Protein AF-A0A816G9F9-F1 (afdb_monomer_lite)

InterPro domains:
  IPR016030 Cobalamin adenosyltransferase-like [PF01923] (39-175)
  IPR029499 Corrinoid adenosyltransferase, PduO-type [PTHR12213] (18-174)
  IPR029499 Corrinoid adenosyltransferase, PduO-type [TIGR00636] (40-172)
  IPR036451 Cobalamin adenosyltransferase-like superfamily [G3DSA:1.20.1200.10] (52-176)
  IPR036451 Cobalamin adenosyltransferase-like superfamily [SSF89028] (38-174)

Secondary structure (DSSP, 8-state):
-------B-----SS-----B--------------PPPS--STTTTSEEEPTT-TT-EEETTSHHHHHHHHHHHHHHHHHHHHHT---HHHHHHHHHHHHHHHHHHHHHHHGGG-TT-----HHHHHHHHHHHHHHHHTSPP--SPPPS--S-HHHHHHHHHHHHHHHHHHHHTT-

Radius of gyration: 18.96 Å; chains: 1; bounding box: 42×52×51 Å

Structure (mmCIF, N/CA/C/O backbone):
data_AF-A0A816G9F9-F1
#
_entry.id   AF-A0A816G9F9-F1
#
loop_
_atom_site.group_PDB
_atom_site.id
_atom_site.type_symbol
_atom_site.label_atom_id
_atom_site.label_alt_id
_atom_site.label_comp_id
_atom_site.label_asym_id
_atom_site.label_entity_id
_atom_site.label_seq_id
_atom_site.pdbx_PDB_ins_code
_atom_site.Cartn_x
_atom_site.Cartn_y
_atom_site.Cartn_z
_atom_site.occupancy
_atom_site.B_iso_or_equiv
_atom_site.auth_seq_id
_atom_site.auth_comp_id
_atom_site.auth_asym_id
_atom_site.auth_atom_id
_atom_site.pdbx_PDB_model_num
ATOM 1 N N . MET A 1 1 ? -15.654 19.637 -10.554 1.00 33.38 1 MET A N 1
ATOM 2 C CA . MET A 1 1 ? -14.989 18.461 -9.956 1.00 33.38 1 MET A CA 1
ATOM 3 C C . MET A 1 1 ? -13.553 18.856 -9.671 1.00 33.38 1 MET A C 1
ATOM 5 O O . MET A 1 1 ? -12.765 18.934 -10.602 1.00 33.38 1 MET A O 1
ATOM 9 N N . ALA A 1 2 ? -13.258 19.258 -8.434 1.00 24.33 2 ALA A N 1
ATOM 10 C CA . ALA A 1 2 ? -11.899 19.610 -8.038 1.00 24.33 2 ALA A CA 1
ATOM 11 C C . ALA A 1 2 ? -11.094 18.313 -7.896 1.00 24.33 2 ALA A C 1
ATOM 13 O O . ALA A 1 2 ? -11.423 17.471 -7.064 1.00 24.33 2 ALA A O 1
ATOM 14 N N . SER A 1 3 ? -10.088 18.130 -8.746 1.00 25.19 3 SER A N 1
ATOM 15 C CA . SER A 1 3 ? -9.114 17.056 -8.591 1.00 25.19 3 SER A CA 1
ATOM 16 C C . SER A 1 3 ? -8.203 17.421 -7.422 1.00 25.19 3 SER A C 1
ATOM 18 O O . SER A 1 3 ? -7.325 18.269 -7.562 1.00 25.19 3 SER A O 1
ATOM 20 N N . PHE A 1 4 ? -8.431 16.818 -6.259 1.00 27.03 4 PHE A N 1
ATOM 21 C CA . PHE A 1 4 ? -7.494 16.886 -5.143 1.00 27.03 4 PHE A CA 1
ATOM 22 C C . PHE A 1 4 ? -6.334 15.934 -5.448 1.00 27.03 4 PHE A C 1
ATOM 24 O O . PHE A 1 4 ? -6.424 14.734 -5.211 1.00 27.03 4 PHE A O 1
ATOM 31 N N . GLN A 1 5 ? -5.262 16.453 -6.047 1.00 33.09 5 GLN A N 1
ATOM 32 C CA . GL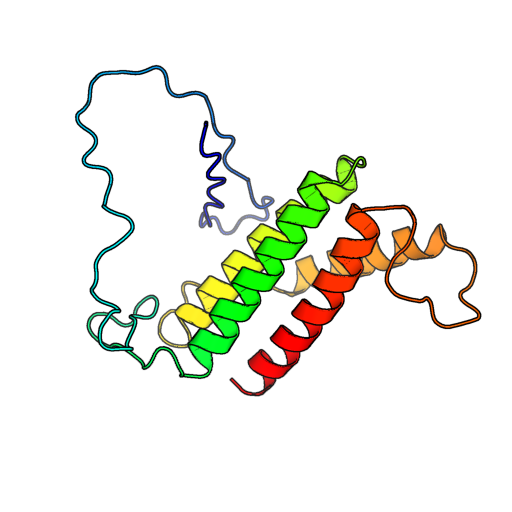N A 1 5 ? -3.979 15.756 -6.070 1.00 33.09 5 GLN A CA 1
ATOM 33 C C . GLN A 1 5 ? -3.212 16.150 -4.811 1.00 33.09 5 GLN A C 1
ATOM 35 O O . GLN A 1 5 ? -2.617 17.224 -4.744 1.00 33.09 5 GLN A O 1
ATOM 40 N N . THR A 1 6 ? -3.229 15.275 -3.810 1.00 35.91 6 THR A N 1
ATOM 41 C CA . THR A 1 6 ? -2.246 15.325 -2.730 1.00 35.91 6 THR A CA 1
ATOM 42 C C . THR A 1 6 ? -0.896 14.932 -3.325 1.00 35.91 6 THR A C 1
ATOM 44 O O . THR A 1 6 ? -0.728 13.820 -3.819 1.00 35.91 6 THR A O 1
ATOM 47 N N . SER A 1 7 ? 0.062 15.856 -3.328 1.00 37.00 7 SER A N 1
ATOM 48 C CA . SER A 1 7 ? 1.445 15.582 -3.720 1.00 37.00 7 SER A CA 1
ATOM 49 C C . SER A 1 7 ? 2.252 15.312 -2.448 1.00 37.00 7 SER A C 1
ATOM 51 O O . SER A 1 7 ? 2.610 16.270 -1.764 1.00 37.00 7 SER A O 1
ATOM 53 N N . CYS A 1 8 ? 2.570 14.049 -2.127 1.00 37.47 8 CYS A N 1
ATOM 54 C CA . CYS A 1 8 ? 3.633 13.765 -1.149 1.00 37.47 8 CYS A CA 1
ATOM 55 C C . CYS A 1 8 ? 4.952 14.242 -1.786 1.00 37.47 8 CYS A C 1
ATOM 57 O O . CYS A 1 8 ? 5.390 13.710 -2.807 1.00 37.47 8 CYS A O 1
ATOM 59 N N . HIS A 1 9 ? 5.547 15.304 -1.242 1.00 36.25 9 HIS A N 1
ATOM 60 C CA . HIS A 1 9 ? 6.871 15.769 -1.650 1.00 36.25 9 HIS A CA 1
ATOM 61 C C . HIS A 1 9 ? 7.896 15.094 -0.740 1.00 36.25 9 HIS A C 1
ATOM 63 O O . HIS A 1 9 ? 7.932 15.367 0.457 1.00 36.25 9 HIS A O 1
ATOM 69 N N . VAL A 1 10 ? 8.717 14.205 -1.300 1.00 39.34 10 VAL A N 1
ATOM 70 C CA . VAL A 1 10 ? 9.859 13.623 -0.584 1.00 39.34 10 VAL A CA 1
ATOM 71 C C . VAL A 1 10 ? 10.977 14.670 -0.592 1.00 39.34 10 VAL A C 1
ATOM 73 O O . VAL A 1 10 ? 11.777 14.744 -1.528 1.00 39.34 10 VAL A O 1
ATOM 76 N N . SER A 1 11 ? 10.959 15.553 0.407 1.00 32.66 11 SER A N 1
ATOM 77 C CA . SER A 1 11 ? 11.993 16.567 0.639 1.00 32.66 11 SER A CA 1
ATOM 78 C C . SER A 1 11 ? 13.123 16.008 1.508 1.00 32.66 11 SER A C 1
ATOM 80 O O . SER A 1 11 ? 12.965 15.028 2.224 1.00 32.66 11 SER A O 1
ATOM 82 N N . LYS A 1 12 ? 14.303 16.609 1.371 1.00 46.59 12 LYS A N 1
ATOM 83 C CA . LYS A 1 12 ? 15.605 15.943 1.458 1.00 46.59 12 LYS A CA 1
ATOM 84 C C . LYS A 1 12 ? 16.450 16.317 2.678 1.00 46.59 12 LYS A C 1
ATOM 86 O O . LYS A 1 12 ? 17.670 16.192 2.594 1.00 46.59 12 LYS A O 1
ATOM 91 N N . ASP A 1 13 ? 15.861 16.793 3.766 1.00 27.75 13 ASP A N 1
ATOM 92 C CA . ASP A 1 13 ? 16.669 17.264 4.889 1.00 27.75 13 ASP A CA 1
ATOM 93 C C . ASP A 1 13 ? 16.923 16.143 5.894 1.00 27.75 13 ASP A C 1
ATOM 95 O O . ASP A 1 13 ? 16.014 15.486 6.390 1.00 27.75 13 ASP A O 1
ATOM 99 N N . SER A 1 14 ? 18.208 15.905 6.164 1.00 32.19 14 SER A N 1
ATOM 100 C CA . SER A 1 14 ? 18.760 14.917 7.098 1.00 32.19 14 SER A CA 1
ATOM 101 C C . SER A 1 14 ? 18.488 15.262 8.569 1.00 32.19 14 SER A C 1
ATOM 103 O O . SER A 1 14 ? 19.332 15.054 9.439 1.00 32.19 14 SER A O 1
ATOM 105 N N . THR A 1 15 ? 17.319 15.818 8.849 1.00 30.31 15 THR A N 1
ATOM 106 C CA . THR A 1 15 ? 16.802 16.135 10.172 1.00 30.31 15 THR A CA 1
ATOM 107 C C . THR A 1 15 ? 15.445 15.467 10.289 1.00 30.31 15 THR A C 1
ATOM 109 O O . THR A 1 15 ? 14.627 15.563 9.383 1.00 30.31 15 THR A O 1
ATOM 112 N N . SER A 1 16 ? 15.242 14.758 11.393 1.00 35.59 16 SER A N 1
ATOM 113 C CA . SER A 1 16 ? 14.071 13.967 11.771 1.00 35.59 16 SER A CA 1
ATOM 114 C C . SER A 1 16 ? 12.771 14.783 11.888 1.00 35.59 16 SER A C 1
ATOM 116 O O . SER A 1 16 ? 12.177 14.849 12.964 1.00 35.59 16 SER A O 1
ATOM 118 N N . GLU A 1 17 ? 12.331 15.431 10.814 1.00 28.72 17 GLU A N 1
ATOM 119 C CA . GLU A 1 17 ? 11.014 16.053 10.736 1.00 28.72 17 GLU A CA 1
ATOM 120 C C . GLU A 1 17 ? 10.014 15.108 10.055 1.00 28.72 17 GLU A C 1
ATOM 122 O O . GLU A 1 17 ? 10.369 14.401 9.108 1.00 28.72 17 GLU A O 1
ATOM 127 N N . PRO A 1 18 ? 8.761 15.052 10.543 1.00 34.78 18 PRO A N 1
ATOM 128 C CA . PRO A 1 18 ? 7.745 14.182 9.976 1.00 34.78 18 PRO A CA 1
ATOM 129 C C . PRO A 1 18 ? 7.437 14.564 8.524 1.00 34.78 18 PRO A C 1
ATOM 131 O O . PRO A 1 18 ? 7.437 15.741 8.151 1.00 34.78 18 PRO A O 1
ATOM 134 N N . ILE A 1 19 ? 7.118 13.543 7.723 1.00 42.03 19 ILE A N 1
ATOM 135 C CA . ILE A 1 19 ? 6.663 13.663 6.335 1.00 42.03 19 ILE A CA 1
ATOM 136 C C . ILE A 1 19 ? 5.544 14.710 6.277 1.00 42.03 19 ILE A C 1
ATOM 138 O O . ILE A 1 19 ? 4.444 14.509 6.793 1.00 42.03 19 ILE A O 1
ATOM 142 N N . THR A 1 20 ? 5.835 15.863 5.677 1.00 36.34 20 THR A N 1
ATOM 143 C CA . THR A 1 20 ? 4.866 16.952 5.574 1.00 36.34 20 THR A CA 1
ATOM 144 C C . THR A 1 20 ? 4.080 16.795 4.281 1.00 36.34 20 THR A C 1
ATOM 146 O O . THR A 1 20 ? 4.591 17.020 3.183 1.00 36.34 20 THR A O 1
ATOM 149 N N . VAL A 1 21 ? 2.805 16.429 4.409 1.00 39.22 21 VAL A N 1
ATOM 150 C CA . VAL A 1 21 ? 1.837 16.513 3.313 1.00 39.22 21 VAL A CA 1
ATOM 151 C C . VAL A 1 21 ? 1.651 17.990 2.965 1.00 39.22 21 VAL A C 1
ATOM 153 O O . VAL A 1 21 ? 1.152 18.771 3.780 1.00 39.22 21 VAL A O 1
ATOM 156 N N . ALA A 1 22 ? 2.060 18.397 1.762 1.00 37.72 22 ALA A N 1
ATOM 157 C CA . ALA A 1 22 ? 1.816 19.752 1.287 1.00 37.72 22 ALA A CA 1
ATOM 158 C C . ALA A 1 22 ? 0.297 19.986 1.203 1.00 37.72 22 ALA A C 1
ATOM 160 O O . ALA A 1 22 ? -0.399 19.344 0.412 1.00 37.72 22 ALA A O 1
ATOM 161 N N . LYS A 1 23 ? -0.228 20.891 2.040 1.00 33.09 23 LYS A N 1
ATOM 162 C CA . LYS A 1 23 ? -1.637 21.299 1.998 1.00 33.09 23 LYS A CA 1
ATOM 163 C C . LYS A 1 23 ? -1.930 21.941 0.643 1.00 33.09 23 LYS A C 1
ATOM 165 O O . LYS A 1 23 ? -1.251 22.879 0.233 1.00 33.09 23 LYS A O 1
ATOM 170 N N . THR A 1 24 ? -2.960 21.452 -0.043 1.00 38.16 24 THR A N 1
ATOM 171 C CA . THR A 1 24 ? -3.496 22.099 -1.242 1.00 38.16 24 THR A CA 1
ATOM 172 C C . THR A 1 24 ? -4.163 23.412 -0.836 1.00 38.16 24 THR A C 1
ATOM 174 O O . THR A 1 24 ? -5.304 23.421 -0.377 1.00 38.16 24 THR A O 1
ATOM 177 N N . GLU A 1 25 ? -3.461 24.531 -0.986 1.00 34.47 25 GLU A N 1
ATOM 178 C CA . GLU A 1 25 ? -4.084 25.852 -0.923 1.00 34.47 25 GLU A CA 1
ATOM 179 C C . GLU A 1 25 ? -4.786 26.162 -2.252 1.00 34.47 25 GLU A C 1
ATOM 181 O O . GLU A 1 25 ? -4.301 25.826 -3.335 1.00 34.47 25 GLU A O 1
ATOM 186 N N . ALA A 1 26 ? -5.961 26.789 -2.173 1.00 34.34 26 ALA A N 1
ATOM 187 C CA . ALA A 1 26 ? -6.716 27.224 -3.340 1.00 34.34 26 ALA A CA 1
ATOM 188 C C . ALA A 1 26 ? -5.932 28.317 -4.085 1.00 34.34 26 ALA A C 1
ATOM 190 O O . ALA A 1 26 ? -5.869 29.466 -3.649 1.00 34.34 26 ALA A O 1
ATOM 191 N N . ILE A 1 27 ? -5.329 27.960 -5.220 1.00 41.44 27 ILE A N 1
ATOM 192 C CA . ILE A 1 27 ? -4.586 28.903 -6.058 1.00 41.44 27 ILE A CA 1
ATOM 193 C C . ILE A 1 27 ? -5.585 29.859 -6.724 1.00 41.44 27 ILE A C 1
ATOM 195 O O . ILE A 1 27 ? -6.351 29.469 -7.607 1.00 41.44 27 ILE A O 1
ATOM 199 N N . SER A 1 28 ? -5.562 31.123 -6.294 1.00 41.34 28 SER A N 1
ATOM 200 C CA . SER A 1 28 ? -6.250 32.232 -6.957 1.00 41.34 28 SER A CA 1
ATOM 201 C C . SER A 1 28 ? -5.756 32.351 -8.402 1.00 41.34 28 SER A C 1
ATOM 203 O O . SER A 1 28 ? -4.552 32.433 -8.665 1.00 41.34 28 SER A O 1
ATOM 205 N N . GLN A 1 29 ? -6.696 32.295 -9.346 1.00 46.81 29 GLN A N 1
ATOM 206 C CA . GLN A 1 29 ? -6.440 32.237 -10.782 1.00 46.81 29 GLN A CA 1
ATOM 207 C C . GLN A 1 29 ? -5.726 33.507 -11.261 1.00 46.81 29 GLN A C 1
ATOM 209 O O . GLN A 1 29 ? -6.341 34.549 -11.467 1.00 46.81 29 GLN A O 1
ATOM 214 N N . THR A 1 30 ? -4.420 33.407 -11.501 1.00 43.09 30 THR A N 1
ATOM 215 C CA . THR A 1 30 ? -3.700 34.337 -12.374 1.00 43.09 30 THR A CA 1
ATOM 216 C C . THR A 1 30 ? -3.489 33.651 -13.721 1.00 43.09 30 THR A C 1
ATOM 218 O O . THR A 1 30 ? -2.972 32.538 -13.788 1.00 43.09 30 THR A O 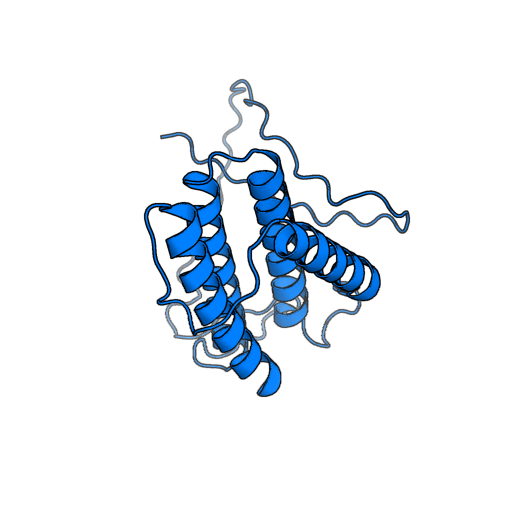1
ATOM 221 N N . ASN A 1 31 ? -3.945 34.302 -14.797 1.00 52.19 31 ASN A N 1
ATOM 222 C CA . ASN A 1 31 ? -3.882 33.833 -16.184 1.00 52.19 31 ASN A CA 1
ATOM 223 C C . ASN A 1 31 ? -2.430 33.630 -16.663 1.00 52.19 31 ASN A C 1
ATOM 225 O O . ASN A 1 31 ? -1.879 34.444 -17.400 1.00 52.19 31 ASN A O 1
ATOM 229 N N . LYS A 1 32 ? -1.803 32.519 -16.275 1.00 52.81 32 LYS A N 1
ATOM 230 C CA . LYS A 1 32 ? -0.689 31.914 -17.005 1.00 52.81 32 LYS A CA 1
ATOM 231 C C . LYS A 1 32 ? -1.251 30.720 -17.758 1.00 52.81 32 LYS A C 1
ATOM 233 O O . LYS A 1 32 ? -1.849 29.843 -17.146 1.00 52.81 32 LYS A O 1
ATOM 238 N N . SER A 1 33 ? -1.044 30.683 -19.075 1.00 52.19 33 SER A N 1
ATOM 239 C CA . SER A 1 33 ? -1.254 29.486 -19.894 1.00 52.19 33 SER A CA 1
ATOM 240 C C . SER A 1 33 ? -0.341 28.376 -19.371 1.00 52.19 33 SER A C 1
ATOM 242 O O . SER A 1 33 ? 0.798 28.225 -19.815 1.00 52.19 33 SER A O 1
ATOM 244 N N . THR A 1 34 ? -0.815 27.623 -18.384 1.00 57.66 34 THR A N 1
ATOM 245 C CA . THR A 1 34 ? -0.159 26.420 -17.905 1.00 57.66 34 THR A CA 1
ATOM 246 C C . THR A 1 34 ? -0.367 25.367 -18.980 1.00 57.66 34 THR A C 1
ATOM 248 O O . THR A 1 34 ? -1.458 24.836 -19.171 1.00 57.66 34 THR A O 1
ATOM 251 N N . ASN A 1 35 ? 0.688 25.089 -19.744 1.00 66.06 35 ASN A N 1
ATOM 252 C CA . ASN A 1 35 ? 0.739 23.893 -20.573 1.00 66.06 35 ASN A CA 1
ATOM 253 C C . ASN A 1 35 ? 0.777 22.704 -19.605 1.00 66.06 35 ASN A C 1
ATOM 255 O O . ASN A 1 35 ? 1.849 22.236 -19.223 1.00 66.06 35 ASN A O 1
ATOM 259 N N . LEU A 1 36 ? -0.395 22.290 -19.115 1.00 74.44 36 LEU A N 1
ATOM 260 C CA . LEU A 1 36 ? -0.513 21.111 -18.277 1.00 74.44 36 LEU A CA 1
ATOM 261 C C . LEU A 1 36 ? -0.025 19.931 -19.124 1.00 74.44 36 LEU A C 1
ATOM 263 O O . LEU A 1 36 ? -0.568 19.706 -20.214 1.00 74.44 36 LEU A O 1
ATOM 267 N N . PRO A 1 37 ? 1.008 19.197 -18.682 1.00 77.31 37 PRO A N 1
ATOM 268 C CA . PRO A 1 37 ? 1.473 18.044 -19.427 1.00 77.31 37 PRO A CA 1
ATOM 269 C C . PRO A 1 37 ? 0.307 17.069 -19.595 1.00 77.31 37 PRO A C 1
ATOM 271 O O . PRO A 1 37 ? -0.420 16.766 -18.647 1.00 77.31 37 PRO A O 1
ATOM 274 N N . LYS A 1 38 ? 0.098 16.595 -20.827 1.00 86.19 38 LYS A N 1
ATOM 275 C CA . LYS A 1 38 ? -0.937 15.595 -21.097 1.00 86.19 38 LYS A CA 1
ATOM 276 C C . LYS A 1 38 ? -0.601 14.326 -20.322 1.00 86.19 38 LYS A C 1
ATOM 278 O O . LYS A 1 38 ? 0.490 13.783 -20.474 1.00 86.19 38 LYS A O 1
ATOM 283 N N . ILE A 1 39 ? -1.565 13.839 -19.544 1.00 85.88 39 ILE A N 1
ATOM 284 C CA . ILE A 1 39 ? -1.413 12.611 -18.752 1.00 85.88 39 ILE A CA 1
ATOM 285 C C . ILE A 1 39 ? -1.162 11.403 -19.674 1.00 85.88 39 ILE A C 1
ATOM 287 O O . ILE A 1 39 ? -0.310 10.566 -19.388 1.00 85.88 39 ILE A O 1
ATOM 291 N N . TYR A 1 40 ? -1.843 11.327 -20.823 1.00 87.88 40 TYR A N 1
ATOM 292 C CA . TYR A 1 40 ? -1.597 10.279 -21.814 1.00 87.88 40 TYR A CA 1
ATOM 293 C C . TYR A 1 40 ? -0.486 10.694 -22.793 1.00 87.88 40 TYR A C 1
ATOM 295 O O . TYR A 1 40 ? -0.630 11.641 -23.566 1.00 87.88 40 TYR A O 1
ATOM 303 N N . THR A 1 41 ? 0.624 9.953 -22.795 1.00 89.69 41 THR A N 1
ATOM 304 C CA . THR A 1 41 ? 1.769 10.204 -23.697 1.00 89.69 41 THR A CA 1
ATOM 305 C C . THR A 1 41 ? 1.875 9.201 -24.844 1.00 89.69 41 THR A C 1
ATOM 307 O O . THR A 1 41 ? 2.664 9.417 -25.758 1.00 89.69 41 THR A O 1
ATOM 310 N N . ARG A 1 42 ? 1.114 8.093 -24.800 1.00 90.50 42 ARG A N 1
ATOM 311 C CA . ARG A 1 42 ? 1.161 6.957 -25.753 1.00 90.50 42 ARG A CA 1
ATOM 312 C C . ARG A 1 42 ? 2.514 6.237 -25.863 1.00 90.50 42 ARG A C 1
ATOM 314 O O . ARG A 1 42 ? 2.653 5.254 -26.582 1.00 90.50 42 ARG A O 1
ATOM 321 N N . THR A 1 43 ? 3.528 6.659 -25.104 1.00 89.56 43 THR A N 1
ATOM 322 C CA . THR A 1 43 ? 4.861 6.026 -25.116 1.00 89.56 43 THR A CA 1
ATOM 323 C C . THR A 1 43 ? 4.832 4.576 -24.625 1.00 89.56 43 THR A C 1
ATOM 325 O O . THR A 1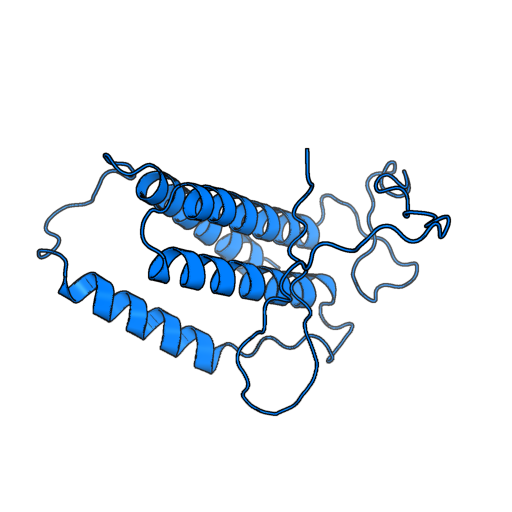 43 ? 5.716 3.789 -24.958 1.00 89.56 43 THR A O 1
ATOM 328 N N . GLY A 1 44 ? 3.81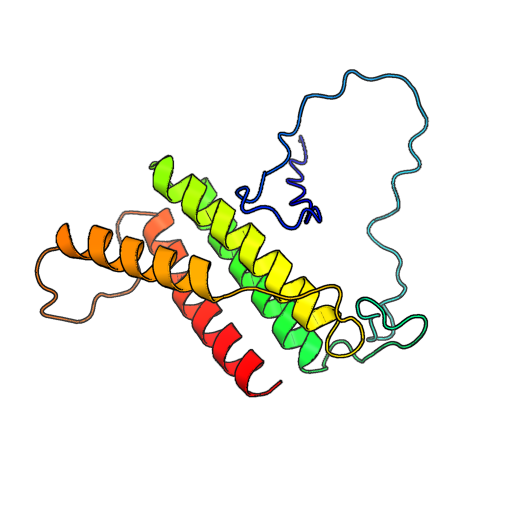3 4.213 -23.842 1.00 90.94 44 GLY A N 1
ATOM 329 C CA . GLY A 1 44 ? 3.613 2.872 -23.305 1.00 90.94 44 GLY A CA 1
ATOM 330 C C . GLY A 1 44 ? 2.822 1.912 -24.196 1.00 90.94 44 GLY A C 1
ATOM 331 O O . GLY A 1 44 ? 2.623 0.769 -23.784 1.00 90.94 44 GLY A O 1
ATOM 332 N N . ASP A 1 45 ? 2.358 2.339 -25.372 1.00 94.25 45 ASP A N 1
ATOM 333 C CA . ASP A 1 45 ? 1.431 1.555 -26.206 1.00 94.25 45 ASP A CA 1
ATOM 334 C C . ASP A 1 45 ? 2.102 0.314 -26.815 1.00 94.25 45 ASP A C 1
ATOM 336 O O . ASP A 1 45 ? 1.445 -0.673 -27.123 1.00 94.25 45 ASP A O 1
ATOM 340 N N . ARG A 1 46 ? 3.438 0.314 -26.908 1.00 93.88 46 ARG A N 1
ATOM 341 C CA . ARG A 1 46 ? 4.239 -0.838 -27.360 1.00 93.88 46 ARG A CA 1
ATOM 342 C C . ARG A 1 46 ? 4.525 -1.861 -26.249 1.00 93.88 46 ARG A C 1
ATOM 344 O O . ARG A 1 46 ? 5.485 -2.613 -26.360 1.00 93.88 46 ARG A O 1
ATOM 351 N N . GLY A 1 47 ? 3.774 -1.833 -25.146 1.00 94.44 47 GLY A N 1
ATOM 352 C CA . GLY A 1 47 ? 3.924 -2.783 -24.034 1.00 94.44 47 GLY A CA 1
ATOM 353 C C . GLY A 1 47 ? 5.146 -2.559 -23.134 1.00 94.44 47 GLY A C 1
ATOM 354 O O . GLY A 1 47 ? 5.431 -3.387 -22.281 1.00 94.44 47 GLY A O 1
ATOM 355 N N . THR A 1 48 ? 5.869 -1.444 -23.276 1.00 96.12 48 THR A N 1
ATOM 356 C CA . THR A 1 48 ? 7.049 -1.129 -22.447 1.00 96.12 48 THR A CA 1
ATOM 357 C C . THR A 1 48 ? 6.866 0.175 -21.687 1.00 96.12 48 THR A C 1
ATOM 359 O O . THR A 1 48 ? 6.170 1.079 -22.153 1.00 96.12 48 THR A O 1
ATOM 362 N N . SER A 1 49 ? 7.515 0.315 -20.536 1.00 94.31 49 SER A N 1
ATOM 363 C CA . SER A 1 49 ? 7.526 1.549 -19.749 1.00 94.31 49 SER A CA 1
ATOM 364 C C . SER A 1 49 ? 8.926 1.848 -19.203 1.00 94.31 49 SER A C 1
ATOM 366 O O . SER A 1 49 ? 9.788 0.970 -19.156 1.00 94.31 49 SER A O 1
ATOM 368 N N . ALA A 1 50 ? 9.184 3.114 -18.877 1.00 91.88 50 ALA A N 1
ATOM 369 C CA . ALA A 1 50 ? 10.456 3.549 -18.305 1.00 91.88 50 ALA A CA 1
ATOM 370 C C . ALA A 1 50 ? 10.399 3.458 -16.776 1.00 91.88 50 ALA A C 1
ATOM 372 O O . ALA A 1 50 ? 9.354 3.709 -16.178 1.00 91.88 50 ALA A O 1
ATOM 373 N N . LEU A 1 51 ? 11.528 3.112 -16.164 1.00 90.12 51 LEU A N 1
ATOM 374 C CA . LEU A 1 51 ? 11.697 3.116 -14.717 1.00 90.12 51 LEU A CA 1
ATOM 375 C C . LEU A 1 51 ? 12.365 4.418 -14.275 1.00 90.12 51 LEU A C 1
ATOM 377 O O . LEU A 1 51 ? 13.010 5.119 -15.062 1.00 90.12 51 LEU A O 1
ATOM 381 N N . LEU A 1 52 ? 12.232 4.747 -12.995 1.00 85.75 52 LEU A N 1
ATOM 382 C CA . LEU A 1 52 ? 12.862 5.939 -12.450 1.00 85.75 52 LEU A CA 1
ATOM 383 C C . LEU A 1 52 ? 14.390 5.815 -12.564 1.00 85.75 52 LEU A C 1
ATOM 385 O O . LEU A 1 52 ? 14.988 4.823 -12.160 1.00 85.75 52 LEU A O 1
ATOM 389 N N . GLY A 1 53 ? 15.033 6.813 -13.171 1.00 79.31 53 GLY A N 1
ATOM 390 C CA . GLY A 1 53 ? 16.485 6.807 -13.372 1.00 79.31 53 GLY A CA 1
ATOM 391 C C . GLY A 1 53 ? 17.000 5.835 -14.445 1.00 79.31 53 GLY A C 1
ATOM 392 O O . GLY A 1 53 ? 18.212 5.707 -14.588 1.00 79.31 53 GLY A O 1
ATOM 393 N N . SER A 1 54 ? 16.136 5.176 -15.231 1.00 77.69 54 SER A N 1
ATOM 394 C CA . SER A 1 54 ? 16.580 4.272 -16.309 1.00 77.69 54 SER A CA 1
ATOM 395 C C . SER A 1 54 ? 16.989 4.987 -17.606 1.00 77.69 54 SER A C 1
ATOM 397 O O . SER A 1 54 ? 17.475 4.344 -18.538 1.00 77.69 54 SER A O 1
ATOM 399 N N . GLY A 1 55 ? 16.815 6.311 -17.684 1.00 81.00 55 GLY A N 1
ATOM 400 C CA . GLY A 1 55 ? 17.102 7.094 -18.886 1.00 81.00 55 GLY A CA 1
ATOM 401 C C . GLY A 1 55 ? 16.224 6.653 -20.061 1.00 81.00 55 GLY A C 1
ATOM 402 O O . GLY A 1 55 ? 14.999 6.661 -19.963 1.00 81.00 55 GLY A O 1
ATOM 403 N N . SER A 1 56 ? 16.847 6.256 -21.174 1.00 78.19 56 SER A N 1
ATOM 404 C CA . SER A 1 56 ? 16.151 5.718 -22.353 1.00 78.19 56 SER A CA 1
ATOM 405 C C . SER A 1 56 ? 15.822 4.225 -22.251 1.00 78.19 56 SER A C 1
ATOM 407 O O . SER A 1 56 ? 15.093 3.709 -23.100 1.00 78.19 56 SER A O 1
ATOM 409 N N . ASN A 1 57 ? 16.332 3.523 -21.234 1.00 82.62 57 ASN A N 1
ATOM 410 C CA . ASN A 1 57 ? 16.083 2.097 -21.071 1.00 82.62 57 ASN A CA 1
ATOM 411 C C . ASN A 1 57 ? 14.636 1.856 -20.613 1.00 82.62 57 ASN A C 1
ATOM 413 O O . ASN A 1 57 ? 14.184 2.439 -19.623 1.00 82.62 57 ASN A O 1
ATOM 417 N N . ARG A 1 58 ? 13.916 0.990 -21.331 1.00 92.00 58 ARG A N 1
ATOM 418 C CA . ARG A 1 58 ? 12.514 0.641 -21.069 1.00 92.00 58 ARG A CA 1
ATOM 419 C C . ARG A 1 58 ? 12.407 -0.850 -20.805 1.00 92.00 58 ARG A C 1
ATOM 421 O O . ARG A 1 58 ? 13.052 -1.642 -21.482 1.00 92.00 58 ARG A O 1
ATOM 428 N N . VAL A 1 59 ? 11.552 -1.224 -19.865 1.00 92.88 59 VAL A N 1
ATOM 429 C CA . VAL A 1 59 ? 11.285 -2.626 -19.532 1.00 92.88 59 VAL A CA 1
ATOM 430 C C . VAL A 1 59 ? 9.847 -2.986 -19.901 1.00 92.88 59 VAL A C 1
ATOM 432 O O . VAL A 1 59 ? 8.989 -2.103 -20.013 1.00 92.88 59 VAL A O 1
ATOM 435 N N . SER A 1 60 ? 9.594 -4.270 -20.164 1.00 95.88 60 SER A N 1
ATOM 436 C CA . SER A 1 60 ? 8.241 -4.763 -20.455 1.00 95.88 60 SER A CA 1
ATOM 437 C C . SER A 1 60 ? 7.305 -4.444 -19.292 1.00 95.88 60 SER A C 1
ATOM 439 O O . SER A 1 60 ? 7.708 -4.599 -18.141 1.00 95.88 60 SER A O 1
ATOM 441 N N . LYS A 1 61 ? 6.068 -4.028 -19.577 1.00 95.44 61 LYS A N 1
ATOM 442 C CA . LYS A 1 61 ? 5.031 -3.799 -18.557 1.00 95.44 61 LYS A CA 1
ATOM 443 C C . LYS A 1 61 ? 4.670 -5.071 -17.785 1.00 95.44 61 LYS A C 1
ATOM 445 O O . LYS A 1 61 ? 4.268 -4.955 -16.640 1.00 95.44 61 LYS A O 1
ATOM 450 N N . ASP A 1 62 ? 4.911 -6.239 -18.375 1.00 95.56 62 ASP A N 1
ATOM 451 C CA . ASP A 1 62 ? 4.676 -7.550 -17.753 1.00 95.56 62 ASP A CA 1
ATOM 452 C C . ASP A 1 62 ? 5.875 -8.030 -16.912 1.00 95.56 62 ASP A C 1
ATOM 454 O O . ASP A 1 62 ? 5.965 -9.193 -16.528 1.00 95.56 62 ASP A O 1
ATOM 458 N N . SER A 1 63 ? 6.877 -7.170 -16.700 1.00 95.19 63 SER A N 1
ATOM 459 C CA . SER A 1 63 ? 8.011 -7.506 -15.840 1.00 95.19 63 SER A CA 1
ATOM 460 C C . SER A 1 63 ? 7.635 -7.380 -14.367 1.00 95.19 63 SER A C 1
ATOM 462 O O . SER A 1 63 ? 6.877 -6.495 -13.975 1.00 95.19 63 SER A O 1
ATOM 464 N N . LEU A 1 64 ? 8.259 -8.215 -13.536 1.00 95.44 64 LEU A N 1
ATOM 465 C CA . LEU A 1 64 ? 7.972 -8.304 -12.104 1.00 95.44 64 LEU A CA 1
ATOM 466 C C . LEU A 1 64 ? 8.049 -6.955 -11.367 1.00 95.44 64 LEU A C 1
ATOM 468 O O . LEU A 1 64 ? 7.274 -6.705 -10.452 1.00 95.44 64 LEU A O 1
ATOM 472 N N . VAL A 1 65 ? 8.945 -6.052 -11.782 1.00 94.81 65 VAL A N 1
ATOM 473 C CA . VAL A 1 65 ? 9.036 -4.704 -11.195 1.00 94.81 65 VAL A CA 1
ATOM 474 C C . VAL A 1 65 ? 7.741 -3.906 -11.379 1.00 94.81 65 VAL A C 1
ATOM 476 O O . VAL A 1 65 ? 7.334 -3.200 -10.463 1.00 94.81 65 VAL A O 1
ATOM 479 N N . PHE A 1 66 ? 7.056 -4.030 -12.519 1.00 96.12 66 PHE A N 1
ATOM 480 C CA . PHE A 1 66 ? 5.779 -3.351 -12.737 1.00 96.12 66 PHE A CA 1
ATOM 481 C C . PHE A 1 66 ? 4.607 -4.061 -12.059 1.00 96.12 66 PHE A C 1
ATOM 483 O O . PHE A 1 66 ? 3.691 -3.367 -11.626 1.00 96.12 66 PHE A O 1
ATOM 490 N N . ASP A 1 67 ? 4.666 -5.381 -11.859 1.00 97.31 67 ASP A N 1
ATOM 491 C CA . ASP A 1 67 ? 3.703 -6.083 -10.997 1.00 97.31 67 ASP A CA 1
ATOM 492 C C . ASP A 1 67 ? 3.792 -5.590 -9.545 1.00 97.31 67 ASP A C 1
ATOM 494 O O . ASP A 1 67 ? 2.768 -5.347 -8.899 1.00 97.31 67 ASP A O 1
ATOM 498 N N . VAL A 1 68 ? 5.016 -5.403 -9.032 1.00 97.25 68 VAL A N 1
ATOM 499 C CA . VAL A 1 68 ? 5.258 -4.840 -7.696 1.00 97.25 68 VAL A CA 1
ATOM 500 C C . VAL A 1 68 ? 4.754 -3.400 -7.625 1.00 97.25 68 VAL A C 1
ATOM 502 O O . VAL A 1 68 ? 3.948 -3.086 -6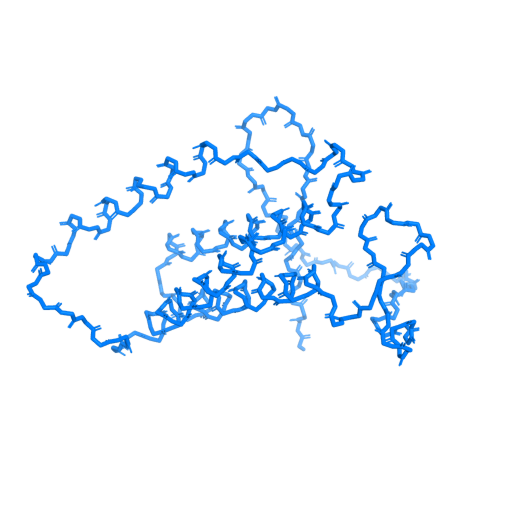.753 1.00 97.25 68 VAL A O 1
ATOM 505 N N . LEU A 1 69 ? 5.183 -2.531 -8.549 1.00 96.69 69 LEU A N 1
ATOM 506 C CA . LEU A 1 69 ? 4.781 -1.119 -8.563 1.00 96.69 69 LEU A CA 1
ATOM 507 C C . LEU A 1 69 ? 3.264 -0.953 -8.705 1.00 96.69 69 LEU A C 1
ATOM 509 O O . LEU A 1 69 ? 2.669 -0.153 -7.989 1.00 96.69 69 LEU A O 1
ATOM 513 N N . GLY A 1 70 ? 2.634 -1.732 -9.585 1.00 97.56 70 GLY A N 1
ATOM 514 C CA . GLY A 1 70 ? 1.185 -1.728 -9.755 1.00 97.56 70 GLY A CA 1
ATOM 515 C C . GLY A 1 70 ? 0.453 -2.227 -8.512 1.00 97.56 70 GLY A C 1
ATOM 516 O O . GLY A 1 70 ? -0.563 -1.658 -8.129 1.00 97.56 70 GLY A O 1
ATOM 517 N N . THR A 1 71 ? 0.986 -3.243 -7.827 1.00 98.38 71 THR A N 1
ATOM 518 C CA . THR A 1 71 ? 0.386 -3.739 -6.580 1.00 98.38 71 THR A CA 1
ATOM 519 C C . THR A 1 71 ? 0.556 -2.752 -5.417 1.00 98.38 71 THR A C 1
ATOM 521 O O . THR A 1 71 ? -0.351 -2.638 -4.593 1.00 98.38 71 THR A O 1
ATOM 524 N N . LEU A 1 72 ? 1.673 -2.019 -5.343 1.00 97.88 72 LEU A N 1
ATOM 525 C CA . LEU A 1 72 ? 1.860 -0.924 -4.378 1.00 97.88 72 LEU A CA 1
ATOM 526 C C . LEU A 1 72 ? 0.854 0.211 -4.616 1.00 97.88 72 LEU A C 1
ATOM 528 O O . LEU A 1 72 ? 0.250 0.707 -3.663 1.00 97.88 72 LEU A O 1
ATOM 532 N N . ASP A 1 73 ? 0.641 0.589 -5.878 1.00 97.94 73 ASP A N 1
ATOM 533 C CA . ASP A 1 73 ? -0.344 1.605 -6.268 1.00 97.94 73 ASP A CA 1
ATOM 534 C C . ASP A 1 73 ? -1.781 1.160 -5.949 1.00 97.94 73 ASP A C 1
ATOM 536 O O . ASP A 1 73 ? -2.579 1.913 -5.383 1.00 97.94 73 ASP A O 1
ATOM 540 N N . GLU A 1 74 ? -2.098 -0.109 -6.210 1.00 98.56 74 GLU A N 1
ATOM 541 C CA . GLU A 1 74 ? -3.379 -0.709 -5.842 1.00 98.56 74 GLU A CA 1
ATOM 542 C C . GLU A 1 74 ? -3.588 -0.711 -4.321 1.00 98.56 74 GLU A C 1
ATOM 544 O O . GLU A 1 74 ? -4.652 -0.315 -3.844 1.00 98.56 74 GLU A O 1
ATOM 549 N N . LEU A 1 75 ? -2.571 -1.095 -3.540 1.00 98.62 75 LEU A N 1
ATOM 550 C CA . LEU A 1 75 ? -2.629 -1.059 -2.078 1.00 98.62 75 LEU A CA 1
ATOM 551 C C . LEU A 1 75 ? -2.906 0.357 -1.567 1.00 98.62 75 LEU A C 1
ATOM 553 O O . LEU A 1 75 ? -3.812 0.552 -0.754 1.00 98.62 75 LEU A O 1
ATOM 557 N N . SER A 1 76 ? -2.152 1.341 -2.064 1.00 98.19 76 SER A N 1
ATOM 558 C CA . SER A 1 76 ? -2.338 2.746 -1.700 1.00 98.19 76 SER A CA 1
ATOM 559 C C . SER A 1 76 ? -3.742 3.234 -2.066 1.00 98.19 76 SER A C 1
ATOM 561 O O . SER A 1 76 ? -4.385 3.920 -1.271 1.00 98.19 76 SER A O 1
ATOM 563 N N . SER A 1 77 ? -4.270 2.816 -3.218 1.00 98.25 77 SER A N 1
ATOM 564 C CA . SER A 1 77 ? -5.622 3.160 -3.664 1.00 98.25 77 SER A CA 1
ATOM 565 C C . SER A 1 77 ? -6.705 2.603 -2.734 1.00 98.25 77 SER A C 1
ATOM 567 O O . SER A 1 77 ? -7.605 3.343 -2.334 1.00 98.25 77 SER A O 1
ATOM 569 N N . VAL A 1 78 ? -6.614 1.331 -2.324 1.00 98.06 78 VAL A N 1
ATOM 570 C CA . VAL A 1 78 ? -7.589 0.733 -1.388 1.00 98.06 78 VAL A CA 1
ATOM 571 C C . VAL A 1 78 ? -7.514 1.401 -0.011 1.00 98.06 78 VAL A C 1
ATOM 573 O O . VAL A 1 78 ? -8.553 1.677 0.594 1.00 98.06 78 VAL A O 1
ATOM 576 N N . ILE A 1 79 ? -6.311 1.746 0.463 1.00 98.12 79 ILE A N 1
ATOM 577 C CA . ILE A 1 79 ? -6.133 2.539 1.691 1.00 98.12 79 ILE A CA 1
ATOM 578 C C . ILE A 1 79 ? -6.791 3.917 1.553 1.00 98.12 79 ILE A C 1
ATOM 580 O O . ILE A 1 79 ? -7.477 4.353 2.475 1.00 98.12 79 ILE A O 1
ATOM 584 N N . GLY A 1 80 ? -6.667 4.571 0.397 1.00 97.94 80 GLY A N 1
ATOM 585 C CA . GLY A 1 80 ? -7.348 5.834 0.110 1.00 97.94 80 GLY A CA 1
ATOM 586 C C . GLY A 1 80 ? -8.874 5.729 0.213 1.00 97.94 80 GLY A C 1
ATOM 587 O O . GLY A 1 80 ? -9.520 6.615 0.777 1.00 97.94 80 GLY A O 1
ATOM 588 N N . ILE A 1 81 ? -9.458 4.617 -0.247 1.00 97.44 81 ILE A N 1
ATOM 589 C CA . ILE A 1 81 ? -10.896 4.349 -0.091 1.00 97.44 81 ILE A CA 1
ATOM 590 C C . ILE A 1 81 ? -11.250 4.153 1.391 1.00 97.44 81 ILE A C 1
ATOM 592 O O . ILE A 1 81 ? -12.198 4.776 1.882 1.00 97.44 81 ILE A O 1
ATOM 596 N N . ALA A 1 82 ? -10.476 3.348 2.126 1.00 96.88 82 ALA A N 1
ATOM 597 C CA . ALA A 1 82 ? -10.677 3.152 3.563 1.00 96.88 82 ALA A CA 1
ATOM 598 C C . ALA A 1 82 ? -10.624 4.487 4.323 1.00 96.88 82 ALA A C 1
ATOM 600 O O . ALA A 1 82 ? -11.514 4.787 5.114 1.00 96.88 82 ALA A O 1
ATOM 601 N N . ARG A 1 83 ? -9.637 5.332 4.010 1.00 97.06 83 ARG A N 1
ATOM 602 C CA . ARG A 1 83 ? -9.473 6.674 4.575 1.00 97.06 83 ARG A CA 1
ATOM 603 C C . ARG A 1 83 ? -10.672 7.574 4.279 1.00 97.06 83 ARG A C 1
ATOM 605 O O . ARG A 1 83 ? -11.170 8.230 5.187 1.00 97.06 83 ARG A O 1
ATOM 612 N N . SER A 1 84 ? -11.176 7.569 3.042 1.00 96.50 84 SER A N 1
ATOM 613 C CA . SER A 1 84 ? -12.330 8.393 2.637 1.00 96.50 84 SER A CA 1
ATOM 614 C C . SER A 1 84 ? -13.635 8.042 3.363 1.00 96.50 84 SER A C 1
ATOM 616 O O . SER A 1 84 ? -14.537 8.871 3.450 1.00 96.50 84 SER A O 1
ATOM 618 N N . THR A 1 85 ? -13.730 6.819 3.892 1.00 94.94 85 THR A N 1
ATOM 619 C CA . THR A 1 85 ? -14.901 6.307 4.621 1.00 94.94 85 THR A CA 1
ATOM 620 C C . THR A 1 85 ? -14.659 6.203 6.131 1.00 94.94 85 THR A C 1
ATOM 622 O O . THR A 1 85 ? -15.537 5.754 6.867 1.00 94.94 85 THR A O 1
ATOM 625 N N . CYS A 1 86 ? -13.479 6.611 6.612 1.00 94.06 86 CYS A N 1
ATOM 626 C CA . CYS A 1 86 ? -13.098 6.541 8.016 1.00 94.06 86 CYS A CA 1
ATOM 627 C C . CYS A 1 86 ? -13.576 7.786 8.772 1.00 94.06 86 CYS A C 1
ATOM 629 O O . CYS A 1 86 ? -13.241 8.912 8.412 1.00 94.06 86 CYS A O 1
ATOM 631 N N . SER A 1 87 ? -14.336 7.584 9.849 1.00 93.56 87 SER A N 1
ATOM 632 C CA . SER A 1 87 ? -14.834 8.677 10.696 1.00 93.56 87 SER A CA 1
ATOM 633 C C . SER A 1 87 ? -13.834 9.137 11.765 1.00 93.56 87 SER A C 1
ATOM 635 O O . SER A 1 87 ? -14.039 10.183 12.374 1.00 93.56 87 SER A O 1
ATOM 637 N N . PHE A 1 88 ? -12.759 8.379 12.000 1.00 92.88 88 PHE A N 1
ATOM 638 C CA . PHE A 1 88 ? -11.746 8.682 13.011 1.00 92.88 88 PHE A CA 1
ATOM 639 C C . PHE A 1 88 ? -10.600 9.479 12.382 1.00 92.88 88 PHE A C 1
ATOM 641 O O . PHE A 1 88 ? -9.879 8.972 11.521 1.00 92.88 88 PHE A O 1
ATOM 648 N N . SER A 1 89 ? -10.424 10.733 12.804 1.00 92.50 89 SER A N 1
ATOM 649 C CA . SER A 1 89 ? -9.421 11.639 12.224 1.00 92.50 89 SER A CA 1
ATOM 650 C C . SER A 1 89 ? -7.985 11.165 12.434 1.00 92.50 89 SER A C 1
ATOM 652 O O . SER A 1 89 ? -7.157 11.346 11.546 1.00 92.50 89 SER A O 1
ATOM 654 N N . GLU A 1 90 ? -7.697 10.557 13.585 1.00 92.12 90 GLU A N 1
ATOM 655 C CA . GLU A 1 90 ? -6.369 10.028 13.918 1.00 92.12 90 GLU A CA 1
ATOM 656 C C . GLU A 1 90 ? -6.007 8.871 12.984 1.00 92.12 90 GLU A C 1
ATOM 658 O O . GLU A 1 90 ? -5.041 8.978 12.234 1.00 92.12 90 GLU A O 1
ATOM 663 N N . ILE A 1 91 ? -6.886 7.867 12.878 1.00 92.75 91 ILE A N 1
ATOM 664 C CA . ILE A 1 91 ? -6.726 6.751 11.934 1.00 92.75 91 ILE A CA 1
ATOM 665 C C . ILE A 1 91 ? -6.614 7.263 10.493 1.00 92.75 91 ILE A C 1
ATOM 667 O O . ILE A 1 91 ? -5.792 6.786 9.721 1.00 92.75 91 ILE A O 1
ATOM 671 N N . SER A 1 92 ? -7.421 8.252 10.098 1.00 94.69 92 SER A N 1
ATOM 672 C CA . SER A 1 92 ? -7.350 8.837 8.751 1.00 94.69 92 SER A CA 1
ATOM 673 C C . SER A 1 92 ? -5.976 9.449 8.445 1.00 94.69 92 SER A C 1
ATOM 675 O O . SER A 1 92 ? -5.478 9.313 7.324 1.00 94.69 92 SER A O 1
ATOM 677 N N . LYS A 1 93 ? -5.344 10.081 9.441 1.00 93.81 93 LYS A N 1
ATOM 678 C CA . LYS A 1 93 ? -3.991 10.637 9.336 1.00 93.81 93 LYS A CA 1
ATOM 679 C C . LYS A 1 93 ? -2.931 9.537 9.278 1.00 93.81 93 LYS A C 1
ATOM 681 O O . LYS A 1 93 ? -2.011 9.630 8.471 1.00 93.81 93 LYS A O 1
ATOM 686 N N . ASP A 1 94 ? -3.091 8.478 10.063 1.00 93.12 94 ASP A N 1
ATOM 687 C CA . ASP A 1 94 ? -2.187 7.325 10.030 1.00 93.12 94 ASP A CA 1
ATOM 688 C C . ASP A 1 94 ? -2.233 6.617 8.671 1.00 93.12 94 ASP A C 1
ATOM 690 O O . ASP A 1 94 ? -1.196 6.313 8.083 1.00 93.12 94 ASP A O 1
ATOM 694 N N . LEU A 1 95 ? -3.431 6.443 8.104 1.00 95.50 95 LEU A N 1
ATOM 695 C CA . LEU A 1 95 ? -3.602 5.893 6.759 1.00 95.50 95 LEU A CA 1
ATOM 696 C C . LEU A 1 95 ? -2.954 6.777 5.685 1.00 95.50 95 LEU A C 1
ATOM 698 O O . LEU A 1 95 ? -2.363 6.249 4.748 1.00 95.50 95 LEU A O 1
ATOM 702 N N . GLU A 1 96 ? -3.026 8.103 5.814 1.00 95.25 96 GLU A N 1
ATOM 703 C CA . GLU A 1 96 ? -2.333 9.032 4.913 1.00 95.25 96 GLU A CA 1
ATOM 704 C C . GLU A 1 96 ? -0.807 8.906 5.009 1.00 95.25 96 GLU A C 1
ATOM 706 O O . GLU A 1 96 ? -0.137 8.837 3.976 1.00 95.25 96 GLU A O 1
ATOM 711 N N . ASN A 1 97 ? -0.261 8.795 6.224 1.00 92.25 97 ASN A N 1
ATOM 712 C CA . ASN A 1 97 ? 1.168 8.552 6.428 1.00 92.25 97 ASN A CA 1
ATOM 713 C C . ASN A 1 97 ? 1.599 7.238 5.760 1.00 92.25 97 ASN A C 1
ATOM 715 O O . ASN A 1 97 ? 2.583 7.218 5.021 1.00 92.25 97 ASN A O 1
ATOM 719 N N . ILE A 1 98 ? 0.815 6.165 5.928 1.00 94.31 98 ILE A N 1
ATOM 720 C CA . ILE A 1 98 ? 1.059 4.876 5.267 1.00 94.31 98 ILE A CA 1
ATOM 721 C C . ILE A 1 98 ? 1.042 5.031 3.737 1.00 94.31 98 ILE A C 1
ATOM 723 O O . ILE A 1 98 ? 1.908 4.472 3.067 1.00 94.31 98 ILE A O 1
ATOM 727 N N . GLN A 1 99 ? 0.114 5.807 3.159 1.00 96.12 99 GLN A N 1
ATOM 728 C CA . GLN A 1 99 ? 0.104 6.067 1.712 1.00 96.12 99 GLN A CA 1
ATOM 729 C C . GLN A 1 99 ? 1.378 6.783 1.236 1.00 96.12 99 GLN A C 1
ATOM 731 O O . GLN A 1 99 ? 1.917 6.403 0.192 1.00 96.12 99 GLN A O 1
ATOM 736 N N . CYS A 1 100 ? 1.890 7.772 1.981 1.00 92.56 100 CYS A N 1
ATOM 737 C CA . CYS A 1 100 ? 3.166 8.403 1.630 1.00 92.56 100 CYS A CA 1
ATOM 738 C C . CYS A 1 100 ? 4.335 7.403 1.742 1.00 92.56 100 CYS A C 1
ATOM 740 O O . CYS A 1 100 ? 5.149 7.337 0.822 1.00 92.56 100 CYS A O 1
ATOM 742 N N . CYS A 1 101 ? 4.385 6.558 2.779 1.00 91.94 101 CYS A N 1
ATOM 743 C CA . CYS A 1 101 ? 5.413 5.514 2.891 1.00 91.94 101 CYS A CA 1
ATOM 744 C C . CYS A 1 101 ? 5.361 4.520 1.718 1.00 91.94 101 CYS A C 1
ATOM 746 O O . CYS A 1 101 ? 6.394 4.169 1.154 1.00 91.94 101 CYS A O 1
ATOM 748 N N . LEU A 1 102 ? 4.168 4.100 1.286 1.00 94.56 102 LEU A N 1
ATOM 749 C CA . LEU A 1 102 ? 4.013 3.230 0.113 1.00 94.56 102 LEU A CA 1
ATOM 750 C C . LEU A 1 102 ? 4.523 3.893 -1.174 1.00 94.56 102 LEU A C 1
ATOM 752 O O . LEU A 1 102 ? 5.113 3.220 -2.021 1.00 94.56 102 LEU A O 1
ATOM 756 N N . PHE A 1 103 ? 4.337 5.206 -1.316 1.00 92.94 103 PHE A N 1
ATOM 757 C CA . PHE A 1 103 ? 4.861 5.969 -2.448 1.00 92.94 103 PHE A CA 1
ATOM 758 C C . PHE A 1 103 ? 6.398 6.050 -2.436 1.00 92.94 103 PHE A C 1
ATOM 760 O O . PHE A 1 103 ? 7.045 5.923 -3.482 1.00 92.94 103 PHE A O 1
ATOM 767 N N . GLU A 1 104 ? 7.001 6.208 -1.258 1.00 90.62 104 GLU A N 1
ATOM 768 C CA . GLU A 1 104 ? 8.456 6.170 -1.076 1.00 90.62 104 GLU A CA 1
ATOM 769 C C . GLU A 1 104 ? 9.035 4.788 -1.395 1.00 90.62 104 GLU A C 1
ATOM 771 O O . GLU A 1 104 ? 9.996 4.687 -2.164 1.00 90.62 104 GLU A O 1
ATOM 776 N N . ILE A 1 105 ? 8.408 3.717 -0.896 1.00 91.81 105 ILE A N 1
ATOM 777 C CA . ILE A 1 105 ? 8.771 2.333 -1.232 1.00 91.81 105 ILE A CA 1
ATOM 778 C C . ILE A 1 105 ? 8.677 2.123 -2.748 1.00 91.81 105 ILE A C 1
ATOM 780 O O . ILE A 1 105 ? 9.616 1.618 -3.363 1.00 91.81 105 ILE A O 1
ATOM 784 N N . GLY A 1 106 ? 7.588 2.572 -3.380 1.00 93.56 106 GLY A N 1
ATOM 785 C CA . GLY A 1 106 ? 7.423 2.514 -4.833 1.00 93.56 106 GLY A CA 1
ATOM 786 C C . GLY A 1 106 ? 8.525 3.263 -5.585 1.00 93.56 106 GLY A C 1
ATOM 787 O O . GLY A 1 106 ? 9.040 2.767 -6.586 1.00 93.56 106 GLY A O 1
ATOM 788 N N . SER A 1 107 ? 8.962 4.414 -5.076 1.00 91.56 107 SER A N 1
ATOM 789 C CA . SER A 1 107 ? 10.081 5.170 -5.650 1.00 91.56 107 SER A CA 1
ATOM 790 C C . SER A 1 107 ? 11.406 4.406 -5.544 1.00 91.56 107 SER A C 1
ATOM 792 O O . SER A 1 107 ? 12.177 4.385 -6.507 1.00 91.56 107 SER A O 1
ATOM 794 N N . CYS A 1 108 ? 11.647 3.723 -4.419 1.00 90.56 108 CYS A N 1
ATOM 795 C CA . CYS A 1 108 ? 12.817 2.864 -4.223 1.00 90.56 108 CYS A CA 1
ATOM 796 C C . CYS A 1 108 ? 12.804 1.668 -5.185 1.00 90.56 108 CYS A C 1
ATOM 798 O O . CYS A 1 108 ? 13.798 1.417 -5.865 1.00 90.56 108 CYS A O 1
ATOM 800 N N . VAL A 1 109 ? 11.665 0.980 -5.318 1.00 91.88 109 VAL A N 1
ATOM 801 C CA . VAL A 1 109 ? 11.494 -0.137 -6.265 1.00 91.88 109 VAL A CA 1
ATOM 802 C C . VAL A 1 109 ? 11.687 0.333 -7.710 1.00 91.88 109 VAL A C 1
ATOM 804 O O . VAL A 1 109 ? 12.393 -0.309 -8.490 1.00 91.88 109 VAL A O 1
ATOM 807 N N . ALA A 1 110 ? 11.104 1.479 -8.075 1.00 91.56 110 ALA A N 1
ATOM 808 C CA . ALA A 1 110 ? 11.218 2.034 -9.418 1.00 91.56 110 ALA A CA 1
ATOM 809 C C . ALA A 1 110 ? 12.663 2.424 -9.759 1.00 91.56 110 ALA A C 1
ATOM 811 O O . ALA A 1 110 ? 13.109 2.193 -10.883 1.00 91.56 110 ALA A O 1
ATOM 812 N N . ALA A 1 111 ? 13.404 2.993 -8.805 1.00 89.50 111 ALA A N 1
ATOM 813 C CA . ALA A 1 111 ? 14.816 3.307 -8.987 1.00 89.50 111 ALA A CA 1
ATOM 814 C C . ALA A 1 111 ? 15.681 2.034 -9.048 1.00 89.50 111 ALA A C 1
ATOM 816 O O . ALA A 1 111 ? 16.555 1.905 -9.917 1.00 89.50 111 ALA A O 1
ATOM 817 N N . GLY A 1 112 ? 15.421 1.071 -8.159 1.00 84.19 112 GLY A N 1
ATOM 818 C CA . GLY A 1 112 ? 16.284 -0.082 -7.907 1.00 84.19 112 GLY A CA 1
ATOM 819 C C . GLY A 1 112 ? 17.716 0.350 -7.567 1.00 84.19 112 GLY A C 1
ATOM 820 O O . GLY A 1 112 ? 17.955 1.452 -7.079 1.00 84.19 112 GLY A O 1
ATOM 821 N N . ASN A 1 113 ? 18.708 -0.458 -7.946 1.00 75.56 113 ASN A N 1
ATOM 822 C CA . ASN A 1 113 ? 20.133 -0.158 -7.712 1.00 75.56 113 ASN A CA 1
ATOM 823 C C . ASN A 1 113 ? 20.687 1.027 -8.536 1.00 75.56 113 ASN A C 1
ATOM 825 O O . ASN A 1 113 ? 21.889 1.282 -8.529 1.00 75.56 113 ASN A O 1
ATOM 829 N N . ARG A 1 114 ? 19.843 1.747 -9.289 1.00 77.31 114 ARG A N 1
ATOM 830 C CA . ARG A 1 114 ? 20.267 2.848 -10.174 1.00 77.31 114 ARG A CA 1
ATOM 831 C C . ARG A 1 114 ? 20.411 4.175 -9.439 1.00 77.31 114 ARG A C 1
ATOM 833 O O . ARG A 1 114 ? 20.932 5.131 -10.009 1.00 77.31 114 ARG A O 1
ATOM 840 N N . SER A 1 115 ? 19.924 4.270 -8.203 1.00 68.50 115 SER A N 1
ATOM 841 C CA . SER A 1 115 ? 20.027 5.499 -7.430 1.00 68.50 115 SER A CA 1
ATOM 842 C C . SER A 1 115 ? 20.080 5.232 -5.934 1.00 68.50 115 SER A C 1
ATOM 844 O O . SER A 1 115 ? 19.114 4.760 -5.354 1.00 68.50 115 SER A O 1
ATOM 846 N N . SER A 1 116 ? 21.166 5.661 -5.291 1.00 65.81 116 SER A N 1
ATOM 847 C CA . SER A 1 116 ? 21.264 5.746 -3.828 1.00 65.81 116 SER A CA 1
ATOM 848 C C . SER A 1 116 ? 20.461 6.910 -3.235 1.00 65.81 116 SER A C 1
ATOM 850 O O . SER A 1 116 ? 20.514 7.144 -2.034 1.00 65.81 116 SER A O 1
ATOM 852 N N . ARG A 1 117 ? 19.751 7.690 -4.066 1.00 66.31 117 ARG A N 1
ATOM 853 C CA . ARG A 1 117 ? 18.949 8.836 -3.609 1.00 66.31 117 ARG A CA 1
ATOM 854 C C . ARG A 1 117 ? 17.614 8.424 -2.999 1.00 66.31 117 ARG A C 1
ATOM 856 O O . ARG A 1 117 ? 17.033 9.231 -2.285 1.00 66.31 117 ARG A O 1
ATOM 863 N N . PHE A 1 118 ? 17.126 7.231 -3.324 1.00 69.88 118 PHE A N 1
ATOM 864 C CA . PHE A 1 118 ? 15.864 6.699 -2.825 1.00 69.88 118 PHE A CA 1
ATOM 865 C C . PHE A 1 118 ? 16.200 5.579 -1.848 1.00 69.88 118 PHE A C 1
ATOM 867 O O . PHE A 1 118 ? 16.454 4.449 -2.255 1.00 69.88 118 PHE A O 1
ATOM 874 N N . VAL A 1 119 ? 16.299 5.942 -0.571 1.00 67.56 119 VAL A N 1
ATOM 875 C CA . VAL A 1 119 ? 16.539 5.013 0.534 1.00 67.56 119 VAL A CA 1
ATOM 876 C C . VAL A 1 119 ? 15.336 5.102 1.449 1.00 67.56 119 VAL A C 1
ATOM 878 O O . VAL A 1 119 ? 14.995 6.186 1.917 1.00 67.56 119 VAL A O 1
ATOM 881 N N . PHE A 1 120 ? 14.704 3.962 1.686 1.00 75.69 120 PHE A N 1
ATOM 882 C CA . PHE A 1 120 ? 13.638 3.845 2.661 1.00 75.69 120 PHE A CA 1
ATOM 883 C C . PHE A 1 120 ? 14.255 3.476 4.011 1.00 75.69 120 PHE A C 1
ATOM 885 O O . PHE A 1 120 ? 14.927 2.450 4.108 1.00 75.69 120 PHE A O 1
ATOM 892 N N . ASN A 1 121 ? 14.078 4.328 5.022 1.00 75.62 121 ASN A N 1
ATOM 893 C CA . ASN A 1 121 ? 14.449 3.994 6.395 1.00 75.62 121 ASN A CA 1
ATOM 894 C C . ASN A 1 121 ? 13.243 3.344 7.074 1.00 75.62 121 ASN A C 1
ATOM 896 O O . ASN A 1 121 ? 12.211 3.985 7.260 1.00 75.62 121 ASN A O 1
ATOM 900 N N . ASP A 1 122 ? 13.379 2.069 7.404 1.00 76.44 122 ASP A N 1
ATOM 901 C CA . ASP A 1 122 ? 12.313 1.227 7.927 1.00 76.44 122 ASP A CA 1
ATOM 902 C C . ASP A 1 122 ? 12.218 1.271 9.459 1.00 76.44 122 ASP A C 1
ATOM 904 O O . ASP A 1 122 ? 11.113 1.255 9.991 1.00 76.44 122 ASP A O 1
ATOM 908 N N . SER A 1 123 ? 13.349 1.391 10.160 1.00 77.50 123 SER A N 1
ATOM 909 C CA . SER A 1 123 ? 13.452 1.268 11.623 1.00 77.50 123 SER A CA 1
ATOM 910 C C . SER A 1 123 ? 12.408 2.074 12.409 1.00 77.50 123 SER A C 1
ATOM 912 O O . SER A 1 123 ? 11.604 1.503 13.143 1.00 77.50 123 SER A O 1
ATOM 914 N N . THR A 1 124 ? 12.349 3.391 12.209 1.00 81.62 124 THR A N 1
ATOM 915 C CA . THR A 1 124 ? 11.427 4.272 12.943 1.00 81.62 124 THR A CA 1
ATOM 916 C C . THR A 1 124 ? 9.964 4.054 12.568 1.00 81.62 124 THR A C 1
ATOM 918 O O . THR A 1 124 ? 9.076 4.281 13.389 1.00 81.62 124 THR A O 1
ATOM 921 N N . LEU A 1 125 ? 9.692 3.624 11.334 1.00 84.88 125 LEU A N 1
ATOM 922 C CA . LEU A 1 125 ? 8.339 3.323 10.881 1.00 84.88 125 LEU A CA 1
ATOM 923 C C . LEU A 1 125 ? 7.845 1.992 11.450 1.00 84.88 125 LEU A C 1
ATOM 925 O O . LEU A 1 125 ? 6.694 1.913 11.868 1.00 84.88 125 LEU A O 1
ATOM 929 N N . ILE A 1 126 ? 8.693 0.963 11.466 1.00 89.75 126 ILE A N 1
ATOM 930 C CA . ILE A 1 126 ? 8.354 -0.355 12.013 1.00 89.75 126 ILE A CA 1
ATOM 931 C C . ILE A 1 126 ? 7.981 -0.210 13.487 1.00 89.75 126 ILE A C 1
ATOM 933 O O . ILE A 1 126 ? 6.879 -0.599 13.864 1.00 89.75 126 ILE A O 1
ATOM 937 N N . GLU A 1 127 ? 8.826 0.452 14.282 1.00 90.25 127 GLU A N 1
ATOM 938 C CA . GLU A 1 127 ? 8.549 0.709 15.702 1.00 90.25 127 GLU A CA 1
ATOM 939 C C . GLU A 1 127 ? 7.237 1.487 15.903 1.00 90.25 127 GLU A C 1
ATOM 941 O O . GLU A 1 127 ? 6.463 1.212 16.823 1.00 90.25 127 GLU A O 1
ATOM 946 N N . HIS A 1 128 ? 6.957 2.460 15.029 1.00 88.56 128 HIS A N 1
ATOM 947 C CA . HIS A 1 128 ? 5.712 3.219 15.078 1.00 88.56 128 HIS A CA 1
ATOM 948 C C . HIS A 1 128 ? 4.484 2.339 14.801 1.00 88.56 128 HIS A C 1
ATOM 950 O O . HIS A 1 128 ? 3.508 2.407 15.549 1.00 88.56 128 HIS A O 1
ATOM 956 N N . LEU A 1 129 ? 4.539 1.497 13.766 1.00 92.62 129 LEU A N 1
ATOM 957 C CA . LEU A 1 129 ? 3.452 0.587 13.402 1.00 92.62 129 LEU A CA 1
ATOM 958 C C . LEU A 1 129 ? 3.218 -0.479 14.477 1.00 92.62 129 LEU A C 1
ATOM 960 O O . LEU A 1 129 ? 2.068 -0.759 14.808 1.00 92.62 129 LEU A O 1
ATOM 964 N N . GLU A 1 130 ? 4.281 -1.049 15.044 1.00 94.81 130 GLU A N 1
ATOM 965 C CA . GLU A 1 130 ? 4.198 -2.018 16.144 1.00 94.81 130 GLU A CA 1
ATOM 966 C C . GLU A 1 130 ? 3.506 -1.400 17.360 1.00 94.81 130 GLU A C 1
ATOM 968 O O . GLU A 1 130 ? 2.523 -1.947 17.859 1.00 94.81 130 GLU A O 1
ATOM 973 N N . LYS A 1 131 ? 3.913 -0.186 17.749 1.00 93.88 131 LYS A N 1
ATOM 974 C CA . LYS A 1 131 ? 3.266 0.546 18.841 1.00 93.88 131 LYS A CA 1
ATOM 975 C C . LYS A 1 131 ? 1.782 0.813 18.575 1.00 93.88 131 LYS A C 1
ATOM 977 O O . LYS A 1 131 ? 0.970 0.710 19.491 1.00 93.88 131 LYS A O 1
ATOM 982 N N . GLN A 1 132 ? 1.414 1.165 17.343 1.00 93.88 132 GLN A N 1
ATOM 983 C CA . GLN A 1 132 ? 0.010 1.368 16.971 1.00 93.88 132 GLN A CA 1
ATOM 984 C C . GLN A 1 132 ? -0.796 0.066 17.033 1.00 93.88 132 GLN A C 1
ATOM 986 O O . GLN A 1 132 ? -1.940 0.075 17.487 1.00 93.88 132 GLN A O 1
ATOM 991 N N . ILE A 1 133 ? -0.212 -1.054 16.594 1.00 95.25 133 ILE A N 1
ATOM 992 C CA . ILE A 1 133 ? -0.836 -2.378 16.687 1.00 95.25 133 ILE A CA 1
ATOM 993 C C . ILE A 1 133 ? -1.092 -2.736 18.150 1.00 95.25 133 ILE A C 1
ATOM 995 O O . ILE A 1 133 ? -2.206 -3.156 18.467 1.00 95.25 133 ILE A O 1
ATOM 999 N N . ASP A 1 134 ? -0.111 -2.535 19.030 1.00 95.56 134 ASP A N 1
ATOM 1000 C CA . ASP A 1 134 ? -0.246 -2.822 20.459 1.00 95.56 134 ASP A CA 1
ATOM 1001 C C . ASP A 1 134 ? -1.370 -1.987 21.087 1.00 95.56 134 ASP A C 1
ATOM 1003 O O . ASP A 1 134 ? -2.291 -2.544 21.683 1.00 95.56 134 ASP A O 1
ATOM 1007 N N . GLN A 1 135 ? -1.372 -0.669 20.851 1.00 93.81 135 GLN A N 1
ATOM 1008 C CA . GLN A 1 135 ? -2.407 0.246 21.348 1.00 93.81 135 GLN A CA 1
ATOM 1009 C C . GLN A 1 135 ? -3.816 -0.154 20.892 1.00 93.81 135 GLN A C 1
ATOM 1011 O O . GLN A 1 135 ? -4.728 -0.256 21.708 1.00 93.81 135 GLN A O 1
ATOM 1016 N N . MET A 1 136 ? -4.000 -0.435 19.597 1.00 93.62 136 MET A N 1
ATOM 1017 C CA . MET A 1 136 ? -5.301 -0.869 19.074 1.00 93.62 136 MET A CA 1
ATOM 1018 C C . MET A 1 136 ? -5.709 -2.252 19.594 1.00 93.62 136 MET A C 1
ATOM 1020 O O . MET A 1 136 ? -6.898 -2.536 19.710 1.00 93.62 136 MET A O 1
ATOM 1024 N N . THR A 1 137 ? -4.747 -3.128 19.889 1.00 93.75 137 THR A N 1
ATOM 1025 C CA . THR A 1 137 ? -5.020 -4.481 20.391 1.00 93.75 137 THR A CA 1
ATOM 1026 C C . THR A 1 137 ? -5.456 -4.462 21.854 1.00 93.75 137 THR A C 1
ATOM 1028 O O . THR A 1 137 ? -6.334 -5.242 22.221 1.00 93.75 137 THR A O 1
ATOM 1031 N N . GLU A 1 138 ? -4.909 -3.562 22.677 1.00 94.75 138 GLU A N 1
ATOM 1032 C CA . GLU A 1 138 ? -5.302 -3.392 24.086 1.00 94.75 138 GLU A CA 1
ATOM 1033 C C . GLU A 1 138 ? -6.783 -3.012 24.253 1.00 94.75 138 GLU A C 1
ATOM 1035 O O . GLU A 1 138 ? -7.418 -3.395 25.237 1.00 94.75 138 GLU A O 1
ATOM 1040 N N . GLU A 1 139 ? -7.361 -2.310 23.277 1.00 92.88 139 GLU A N 1
ATOM 1041 C CA . GLU A 1 139 ? -8.777 -1.923 23.275 1.00 92.88 139 GLU A CA 1
ATOM 1042 C C . GLU A 1 139 ? -9.728 -3.066 22.872 1.00 92.88 139 GLU A C 1
ATOM 1044 O O . GLU A 1 139 ? -10.950 -2.953 23.024 1.00 92.88 139 GLU A O 1
ATOM 1049 N N . LEU A 1 140 ? -9.197 -4.177 22.350 1.00 91.88 140 LEU A N 1
ATOM 1050 C CA . LEU A 1 140 ? -9.992 -5.277 21.817 1.00 91.88 140 LEU A CA 1
ATOM 1051 C C . LEU A 1 140 ? -10.150 -6.421 22.829 1.00 91.88 140 LEU A C 1
ATOM 1053 O O . LEU A 1 140 ? -9.217 -6.778 23.550 1.00 91.88 140 LEU A O 1
ATOM 1057 N N . PRO A 1 141 ? -11.323 -7.082 22.864 1.00 91.88 141 PRO A N 1
ATOM 1058 C CA . PRO A 1 141 ? -11.476 -8.301 23.641 1.00 91.88 141 PRO A CA 1
ATOM 1059 C C . PRO A 1 141 ? -10.555 -9.407 23.096 1.00 91.88 141 PRO A C 1
ATOM 1061 O O . PRO A 1 141 ? -10.291 -9.455 21.890 1.00 91.88 141 PRO A O 1
ATOM 1064 N N . PRO A 1 142 ? -10.118 -10.355 23.946 1.00 91.12 142 PRO A N 1
ATOM 1065 C CA . PRO A 1 142 ? -9.216 -11.419 23.528 1.00 91.12 142 PRO A CA 1
ATOM 1066 C C . PRO A 1 142 ? -9.821 -12.229 22.380 1.00 91.12 142 PRO A C 1
ATOM 1068 O O . PRO A 1 142 ? -10.944 -12.741 22.473 1.00 91.12 142 PRO A O 1
ATOM 1071 N N . LEU A 1 143 ? -9.053 -12.369 21.299 1.00 89.94 143 LEU A N 1
ATOM 1072 C CA . LEU A 1 143 ? -9.500 -13.058 20.101 1.00 89.94 143 LEU A CA 1
ATOM 1073 C C . LEU A 1 143 ? -9.537 -14.572 20.330 1.00 89.94 143 LEU A C 1
ATOM 1075 O O . LEU A 1 143 ? -8.505 -15.208 20.520 1.00 89.94 143 LEU A O 1
ATOM 1079 N N . ARG A 1 144 ? -10.736 -15.163 20.298 1.00 89.81 144 ARG A N 1
ATOM 1080 C CA . ARG A 1 144 ? -10.917 -16.615 20.496 1.00 89.81 144 ARG A CA 1
ATOM 1081 C C . ARG A 1 144 ? -11.068 -17.401 19.195 1.00 89.81 144 ARG A C 1
ATOM 1083 O O . ARG A 1 144 ? -10.773 -18.587 19.178 1.00 89.81 144 ARG A O 1
ATOM 1090 N N . ASN A 1 145 ? -11.519 -16.746 18.126 1.00 91.50 145 ASN A N 1
ATOM 1091 C CA . ASN A 1 145 ? -11.830 -17.353 16.831 1.00 91.50 145 ASN A CA 1
ATOM 1092 C C . ASN A 1 145 ? -11.362 -16.441 15.690 1.00 91.50 145 ASN A C 1
ATOM 1094 O O . ASN A 1 145 ? -11.215 -15.236 15.882 1.00 91.50 145 ASN A O 1
ATOM 1098 N N . PHE A 1 146 ? -11.198 -16.991 14.484 1.00 89.44 146 PHE A N 1
ATOM 1099 C CA . PHE A 1 146 ? -10.965 -16.170 13.295 1.00 89.44 146 PHE A CA 1
ATOM 1100 C C . PHE A 1 146 ? -12.162 -15.263 12.991 1.00 89.44 146 PHE A C 1
ATOM 1102 O O . PHE A 1 146 ? -13.317 -15.676 13.099 1.00 89.44 146 PHE A O 1
ATOM 1109 N N . ILE A 1 147 ? -11.866 -14.033 12.572 1.00 90.38 147 ILE A N 1
ATOM 1110 C CA . ILE A 1 147 ? -12.863 -13.041 12.165 1.00 90.38 147 ILE A CA 1
ATOM 1111 C C . ILE A 1 147 ? -13.071 -13.151 10.657 1.00 90.38 147 ILE A C 1
ATOM 1113 O O . ILE A 1 147 ? -12.106 -13.200 9.888 1.00 90.38 147 ILE A O 1
ATOM 1117 N N . LEU A 1 148 ? -14.331 -13.159 10.225 1.00 92.25 148 LEU A N 1
ATOM 1118 C CA . LEU A 1 148 ? -14.658 -13.003 8.815 1.00 92.25 148 LEU A CA 1
ATOM 1119 C C . LEU A 1 148 ? -14.338 -11.556 8.391 1.00 92.25 148 LEU A C 1
ATOM 1121 O O . LEU A 1 148 ? -14.893 -10.635 8.992 1.00 92.25 148 LEU A O 1
ATOM 1125 N N . PRO A 1 149 ? -13.472 -11.326 7.386 1.00 90.56 149 PRO A N 1
ATOM 1126 C CA . PRO A 1 149 ? -13.120 -9.976 6.962 1.00 90.56 149 PRO A CA 1
ATOM 1127 C C . PRO A 1 149 ? -14.360 -9.227 6.460 1.00 90.56 149 PRO A C 1
ATOM 1129 O O . PRO A 1 149 ? -14.951 -9.603 5.450 1.00 90.56 149 PRO A O 1
ATOM 1132 N N . GLY A 1 150 ? -14.744 -8.171 7.175 1.00 84.94 150 GLY A N 1
ATOM 1133 C CA . GLY A 1 150 ? -15.942 -7.381 6.909 1.00 84.94 150 GLY A CA 1
ATOM 1134 C C . GLY A 1 150 ? -16.442 -6.695 8.179 1.00 84.94 150 GLY A C 1
ATOM 1135 O O . GLY A 1 150 ? -15.671 -6.440 9.101 1.00 84.94 150 GLY A O 1
ATOM 1136 N N . GLY A 1 151 ? -17.741 -6.409 8.230 1.00 86.44 151 GLY A N 1
ATOM 1137 C CA . GLY A 1 151 ? -18.410 -5.821 9.391 1.00 86.44 151 GLY A CA 1
ATOM 1138 C C . GLY A 1 151 ? -19.240 -4.594 9.025 1.00 86.44 151 GLY A C 1
ATOM 1139 O O . GLY A 1 151 ? -19.408 -4.263 7.854 1.00 86.44 151 GLY A O 1
ATOM 1140 N N . ASN A 1 152 ? -19.756 -3.902 10.042 1.00 87.38 152 ASN A N 1
ATOM 1141 C CA . ASN A 1 152 ? -20.637 -2.742 9.846 1.00 87.38 152 ASN A CA 1
ATOM 1142 C C . ASN A 1 152 ? -19.881 -1.476 9.402 1.00 87.38 152 ASN A C 1
ATOM 1144 O O . ASN A 1 152 ? -20.496 -0.526 8.925 1.00 87.38 152 ASN A O 1
ATOM 1148 N N . SER A 1 153 ? -18.554 -1.451 9.559 1.00 92.75 153 SER A N 1
ATOM 1149 C CA . SER A 1 153 ? -17.708 -0.340 9.121 1.00 92.75 153 SER A CA 1
ATOM 1150 C C . SER A 1 153 ? -17.240 -0.553 7.682 1.00 92.75 153 SER A C 1
ATOM 1152 O O . SER A 1 153 ? -16.567 -1.543 7.373 1.00 92.75 153 SER A O 1
ATOM 1154 N N . GLN A 1 154 ? -17.552 0.407 6.805 1.00 94.75 154 GLN A N 1
ATOM 1155 C CA . GLN A 1 154 ? -17.022 0.434 5.439 1.00 94.75 154 GLN A CA 1
ATOM 1156 C C . GLN A 1 154 ? -15.495 0.534 5.454 1.00 94.75 154 GLN A C 1
ATOM 1158 O O . GLN A 1 154 ? -14.829 -0.279 4.814 1.00 94.75 154 GLN A O 1
ATOM 1163 N N . ALA A 1 155 ? -14.946 1.454 6.254 1.00 95.38 155 ALA A N 1
ATOM 1164 C CA . ALA A 1 155 ? -13.505 1.600 6.423 1.00 95.38 155 ALA A CA 1
ATOM 1165 C C . ALA A 1 155 ? -12.864 0.290 6.905 1.00 95.38 155 ALA A C 1
ATOM 1167 O O . ALA A 1 155 ? -11.899 -0.169 6.305 1.00 95.38 155 ALA A O 1
ATOM 1168 N N . GLY A 1 156 ? -13.449 -0.376 7.909 1.00 95.19 156 GLY A N 1
ATOM 1169 C CA . GLY A 1 156 ? -12.954 -1.667 8.404 1.00 95.19 156 GLY A CA 1
ATOM 1170 C C . GLY A 1 156 ? -12.944 -2.765 7.332 1.00 95.19 156 GLY A C 1
ATOM 1171 O O . GLY A 1 156 ? -11.971 -3.508 7.201 1.00 95.19 156 GLY A O 1
ATOM 1172 N N . SER A 1 157 ? -13.984 -2.823 6.498 1.00 96.19 157 SER A N 1
ATOM 1173 C CA . SER A 1 157 ? -14.055 -3.772 5.379 1.00 96.19 157 SER A CA 1
ATOM 1174 C C . SER A 1 157 ? -12.969 -3.502 4.331 1.00 96.19 157 SER A C 1
ATOM 1176 O O . SER A 1 157 ? -12.292 -4.432 3.885 1.00 96.19 157 SER A O 1
ATOM 1178 N N . TYR A 1 158 ? -12.737 -2.231 3.985 1.00 97.19 158 TYR A N 1
ATOM 1179 C CA . TYR A 1 158 ? -11.647 -1.852 3.085 1.00 97.19 158 TYR A CA 1
ATOM 1180 C C . TYR A 1 158 ? -10.268 -2.103 3.699 1.00 97.19 158 TYR A C 1
ATOM 1182 O O . TYR A 1 158 ? -9.384 -2.558 2.985 1.00 97.19 158 TYR A O 1
ATOM 1190 N N . LEU A 1 159 ? -10.078 -1.924 5.009 1.00 96.94 159 LEU A N 1
ATOM 1191 C CA . LEU A 1 159 ? -8.819 -2.264 5.683 1.00 96.94 159 LEU A CA 1
ATOM 1192 C C . LEU A 1 159 ? -8.527 -3.769 5.637 1.00 96.94 159 LEU A C 1
ATOM 1194 O O . LEU A 1 159 ? -7.386 -4.175 5.402 1.00 96.94 159 LEU A O 1
ATOM 1198 N N . HIS A 1 160 ? -9.546 -4.623 5.763 1.00 97.44 160 HIS A N 1
ATOM 1199 C CA . HIS A 1 160 ? -9.371 -6.057 5.532 1.00 97.44 160 HIS A CA 1
ATOM 1200 C C . HIS A 1 160 ? -8.977 -6.386 4.088 1.00 97.44 160 HIS A C 1
ATOM 1202 O O . HIS A 1 160 ? -8.198 -7.325 3.879 1.00 97.44 160 HIS A O 1
ATOM 1208 N N . PHE A 1 161 ? -9.486 -5.632 3.109 1.00 97.62 161 PHE A N 1
ATOM 1209 C CA . PHE A 1 161 ? -9.079 -5.773 1.715 1.00 97.62 161 PHE A CA 1
ATOM 1210 C C . PHE A 1 161 ? -7.637 -5.288 1.505 1.00 97.62 161 PHE A C 1
ATOM 1212 O O . PHE A 1 161 ? -6.820 -6.050 0.984 1.00 97.62 161 PHE A O 1
ATOM 1219 N N . SER A 1 162 ? -7.278 -4.108 2.021 1.00 97.94 162 SER A N 1
ATOM 1220 C CA . SER A 1 162 ? -5.905 -3.585 2.027 1.00 97.94 162 SER A CA 1
ATOM 1221 C C . SER A 1 162 ? -4.926 -4.590 2.624 1.00 97.94 162 SER A C 1
ATOM 1223 O O . SER A 1 162 ? -3.883 -4.850 2.036 1.00 97.94 162 SER A O 1
ATOM 1225 N N . ARG A 1 163 ? -5.274 -5.252 3.734 1.00 98.00 163 ARG A N 1
ATOM 1226 C CA . ARG A 1 163 ? -4.455 -6.320 4.334 1.00 98.00 163 ARG A CA 1
ATOM 1227 C C . ARG A 1 163 ? -4.181 -7.467 3.353 1.00 98.00 163 ARG A C 1
ATOM 1229 O O . ARG A 1 163 ? -3.069 -7.989 3.311 1.00 98.00 163 ARG A O 1
ATOM 1236 N N . ALA A 1 164 ? -5.168 -7.888 2.561 1.00 98.19 164 ALA A N 1
ATOM 1237 C CA . ALA A 1 164 ? -4.979 -8.946 1.566 1.00 98.19 164 ALA A CA 1
ATOM 1238 C C . ALA A 1 164 ? -4.094 -8.491 0.390 1.00 98.19 164 ALA A C 1
ATOM 1240 O O . ALA A 1 164 ? -3.230 -9.256 -0.052 1.00 98.19 164 ALA A O 1
ATOM 1241 N N . VAL A 1 165 ? -4.272 -7.251 -0.081 1.00 98.50 165 VAL A N 1
ATOM 1242 C CA . VAL A 1 165 ? -3.437 -6.642 -1.132 1.00 98.50 165 VAL A CA 1
ATOM 1243 C C . VAL A 1 165 ? -2.000 -6.445 -0.641 1.00 98.50 165 VAL A C 1
ATOM 1245 O O . VAL A 1 165 ? -1.068 -6.818 -1.347 1.00 98.50 165 VAL A O 1
ATOM 1248 N N . CYS A 1 166 ? -1.808 -5.990 0.597 1.00 98.31 166 CYS A N 1
ATOM 1249 C CA . CYS A 1 166 ? -0.501 -5.845 1.238 1.00 98.31 166 CYS A CA 1
ATOM 1250 C C . CYS A 1 166 ? 0.264 -7.172 1.249 1.00 98.31 166 CYS A C 1
ATOM 1252 O O . CYS A 1 166 ? 1.380 -7.257 0.743 1.00 98.31 166 CYS A O 1
ATOM 1254 N N . ARG A 1 167 ? -0.389 -8.262 1.666 1.00 98.44 167 ARG A N 1
ATOM 1255 C CA . ARG A 1 167 ? 0.204 -9.609 1.612 1.00 98.44 167 ARG A CA 1
ATOM 1256 C C . ARG A 1 167 ? 0.516 -10.072 0.190 1.00 98.44 167 ARG A C 1
ATOM 1258 O O . ARG A 1 167 ? 1.408 -10.892 -0.009 1.00 98.44 167 ARG A O 1
ATOM 1265 N N . ARG A 1 168 ? -0.247 -9.639 -0.820 1.00 98.38 168 ARG A N 1
ATOM 1266 C CA . ARG A 1 168 ? 0.099 -9.908 -2.226 1.00 98.38 168 ARG A CA 1
ATOM 1267 C C . ARG A 1 168 ? 1.342 -9.125 -2.635 1.00 98.38 168 ARG A C 1
ATOM 1269 O O . ARG A 1 168 ? 2.218 -9.729 -3.245 1.00 98.38 168 ARG A O 1
ATOM 1276 N N . CYS A 1 169 ? 1.427 -7.851 -2.265 1.00 97.69 169 CYS A N 1
ATOM 1277 C CA . CYS A 1 169 ? 2.602 -7.017 -2.493 1.00 97.69 169 CYS A CA 1
ATOM 1278 C C . CYS A 1 169 ? 3.859 -7.649 -1.887 1.00 97.69 169 CYS A C 1
ATOM 1280 O O . CYS A 1 169 ? 4.857 -7.812 -2.578 1.00 97.69 169 CYS A O 1
ATOM 1282 N N . GLU A 1 170 ? 3.776 -8.103 -0.636 1.00 97.50 170 GLU A N 1
ATOM 1283 C CA . GLU A 1 170 ? 4.843 -8.814 0.079 1.00 97.50 170 GLU A CA 1
ATOM 1284 C C . GLU A 1 170 ? 5.363 -10.034 -0.711 1.00 97.50 170 GLU A C 1
ATOM 1286 O O . GLU A 1 170 ? 6.566 -10.213 -0.905 1.00 97.50 170 GLU A O 1
ATOM 1291 N N . ARG A 1 171 ? 4.461 -10.859 -1.260 1.00 98.06 171 ARG A N 1
ATOM 1292 C CA . ARG A 1 171 ? 4.846 -12.022 -2.085 1.00 98.06 171 ARG A CA 1
ATOM 1293 C C . ARG A 1 171 ? 5.478 -11.652 -3.427 1.00 98.06 171 ARG A C 1
ATOM 1295 O O . ARG A 1 171 ? 6.164 -12.487 -4.007 1.00 98.06 171 ARG A O 1
ATOM 1302 N N . LEU A 1 172 ? 5.181 -10.473 -3.967 1.00 97.19 172 LEU A N 1
ATOM 1303 C CA . LEU A 1 172 ? 5.809 -9.992 -5.199 1.00 97.19 172 LEU A CA 1
ATOM 1304 C C . LEU A 1 172 ? 7.185 -9.399 -4.898 1.00 97.19 172 LEU A C 1
ATOM 1306 O O . LEU A 1 172 ? 8.133 -9.712 -5.607 1.00 97.19 172 LEU A O 1
ATOM 1310 N N . LEU A 1 173 ? 7.304 -8.635 -3.808 1.00 93.44 173 LEU A N 1
ATOM 1311 C CA . LEU A 1 173 ? 8.567 -8.069 -3.333 1.00 93.44 173 LEU A CA 1
ATOM 1312 C C . LEU A 1 173 ? 9.597 -9.148 -2.996 1.00 93.44 173 LEU A C 1
ATOM 1314 O O . LEU A 1 173 ? 10.754 -8.994 -3.338 1.00 93.44 173 LEU A O 1
ATOM 1318 N N . THR A 1 174 ? 9.190 -10.266 -2.394 1.00 93.25 174 THR A N 1
ATOM 1319 C CA . THR A 1 174 ? 10.116 -11.380 -2.099 1.00 93.25 174 THR A CA 1
ATOM 1320 C C . THR A 1 17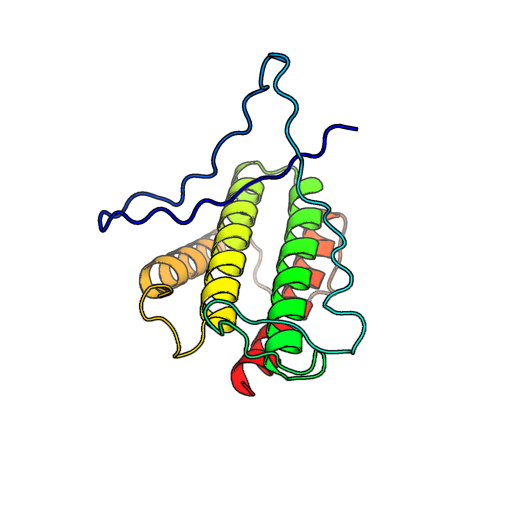4 ? 10.619 -12.121 -3.341 1.00 93.25 174 THR A C 1
ATOM 1322 O O . THR A 1 174 ? 11.597 -12.858 -3.257 1.00 93.25 174 THR A O 1
ATOM 1325 N N . LYS A 1 175 ? 9.947 -11.966 -4.487 1.00 92.00 175 LYS A N 1
ATOM 1326 C CA . LYS A 1 175 ? 10.380 -12.539 -5.770 1.00 92.00 175 LYS A CA 1
ATOM 1327 C C . LYS A 1 175 ? 11.247 -11.581 -6.585 1.00 92.00 175 LYS A C 1
ATOM 1329 O O . LYS A 1 175 ? 11.876 -12.035 -7.539 1.00 92.00 175 LYS A O 1
ATOM 1334 N N . TRP A 1 176 ? 11.158 -10.288 -6.287 1.00 85.19 176 TRP A N 1
ATOM 1335 C CA . TRP A 1 176 ? 11.831 -9.205 -6.994 1.00 85.19 176 TRP A CA 1
ATOM 1336 C C . TRP A 1 176 ? 13.251 -9.032 -6.464 1.00 85.19 176 TRP A C 1
ATOM 1338 O O . TRP A 1 176 ? 14.153 -8.880 -7.319 1.00 85.19 176 TRP A O 1
#

Sequence (176 aa):
MASFQTSCHVSKDSTSEPITVAKTEAISQTNKSTNLPKIYTRTGDRGTSALLGSGSNRVSKDSLVFDVLGTLDELSSVIGIARSTCSFSEISKDLENIQCCLFEIGSCVAAGNRSSRFVFNDSTLIEHLEKQIDQMTEELPPLRNFILPGGNSQAGSYLHFSRAVCRRCERLLTKW

Foldseek 3Di:
DDPPDFDQDPDDDPDPDARDGPDDDDDDDDDDPPPPPDPDPCPCVVQWDAFVLNVPDIDGCPDLLVVLLVLLVVLLVLLVQLLVQDPDPVVNVVSVSVSSLSVLVSNCSRCPPNDPRRDRDCVVVVVVVVVVVVVVVVPDDDDDDDDDQDDPRPSSNSVSVSVVSVVVSVVSVVVD

pLDDT: mean 80.71, std 22.42, range [24.33, 98.62]

Organism: Adineta ricciae (NCBI:txid249248)